Protein AF-A0A963SLY2-F1 (afdb_monomer)

Solvent-accessible surface area (backbone atoms only — not comparable to full-atom values): 7136 Å² total; per-residue (Å²): 114,73,73,57,56,54,51,50,52,51,53,50,54,52,51,52,55,63,68,66,54,83,76,85,78,85,80,75,61,77,76,78,77,55,81,66,94,80,70,52,67,43,82,44,82,48,83,49,76,48,78,57,56,90,78,68,29,46,91,64,56,70,64,40,46,53,50,46,48,55,53,29,45,75,72,72,52,70,73,63,89,89,68,72,74,84,50,57,27,31,37,70,41,78,38,37,30,66,43,58,57,86,69,55,93,90,61,89,74,72,73,86

Sequence (112 aa):
MARYYAFLAFAIVFLLAAIAMPVVAHAERVRDLGSFQSVRSNQLTGYGIVVGLDGSGDDNFAYLTQAMKGVSGRFGLQLPAGVNPALKNAAAVVVTADLPAFAKPGQQIDVT

Mean predicted aligned error: 15.95 Å

Nearest PDB structures (foldseek):
  7nvg-assembly1_r3  TM=7.364E-01  e=5.124E-06  Salmonella enterica subsp. enterica serovar Typhimurium
  7bgl-assembly1_a  TM=7.370E-01  e=7.571E-06  Salmonella enterica subsp. enterica serovar Typhimurium str. LT2
  7cbl-assembly1_a  TM=7.376E-01  e=2.010E-05  Salmonella enterica subsp. enterica serovar Typhimurium str. LT2
  7clr-assembly1_A  TM=6.922E-01  e=1.165E-04  Salmonella enterica subsp. enterica serovar Typhimurium

Structure (mmCIF, N/CA/C/O backbone):
data_AF-A0A963SLY2-F1
#
_entry.id   AF-A0A963SLY2-F1
#
loop_
_atom_site.group_PDB
_atom_site.id
_atom_site.type_symbol
_atom_site.label_atom_id
_atom_site.label_alt_id
_atom_site.label_comp_id
_atom_site.label_asym_id
_atom_site.label_entity_id
_atom_site.label_seq_id
_atom_site.pdbx_PDB_ins_code
_atom_site.Cartn_x
_atom_site.Cartn_y
_atom_site.Cartn_z
_atom_site.occupancy
_atom_site.B_iso_or_equiv
_atom_site.auth_seq_id
_atom_site.auth_comp_id
_atom_site.auth_asym_id
_atom_site.auth_atom_id
_atom_site.pdbx_PDB_model_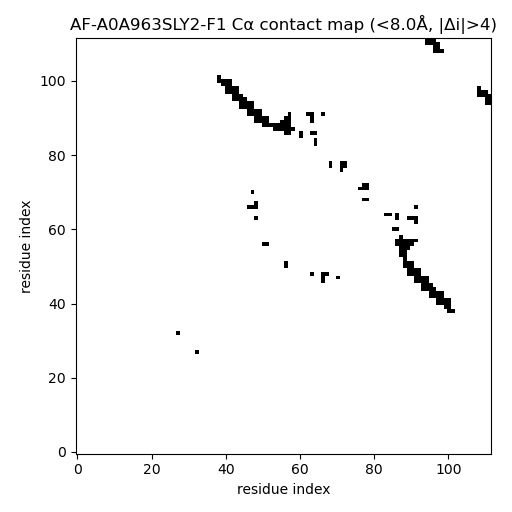num
ATOM 1 N N . MET A 1 1 ? 47.588 -5.866 -68.785 1.00 70.56 1 MET A N 1
ATOM 2 C CA . MET A 1 1 ? 46.373 -5.071 -68.485 1.00 70.56 1 MET A CA 1
ATOM 3 C C . MET A 1 1 ? 45.275 -5.904 -67.814 1.00 70.56 1 MET A C 1
ATOM 5 O O . MET A 1 1 ? 44.874 -5.534 -66.723 1.00 70.56 1 MET A O 1
ATOM 9 N N . ALA A 1 2 ? 44.860 -7.062 -68.348 1.00 76.00 2 ALA A N 1
ATOM 10 C CA . ALA A 1 2 ? 43.791 -7.898 -67.756 1.00 76.00 2 ALA A CA 1
ATOM 11 C C . ALA A 1 2 ? 43.983 -8.291 -66.268 1.00 76.00 2 ALA A C 1
ATOM 13 O O . ALA A 1 2 ? 43.035 -8.259 -65.490 1.00 76.00 2 ALA A O 1
ATOM 14 N N . ARG A 1 3 ? 45.221 -8.585 -65.838 1.00 82.06 3 ARG A N 1
ATOM 15 C CA . ARG A 1 3 ? 45.542 -8.938 -64.436 1.00 82.06 3 ARG A CA 1
ATOM 16 C C . ARG A 1 3 ? 45.306 -7.794 -63.434 1.00 82.06 3 ARG A C 1
ATOM 18 O O . ARG A 1 3 ? 45.029 -8.064 -62.274 1.00 82.06 3 ARG A O 1
ATOM 25 N N . TYR A 1 4 ? 45.397 -6.539 -63.879 1.00 86.88 4 TYR A N 1
ATOM 26 C CA . TYR A 1 4 ? 45.184 -5.358 -63.034 1.00 86.88 4 TYR A CA 1
ATOM 27 C C . TYR A 1 4 ? 43.690 -5.105 -62.779 1.00 86.88 4 TYR A C 1
ATOM 29 O O . TYR A 1 4 ? 43.293 -4.863 -61.644 1.00 86.88 4 TYR A O 1
ATOM 37 N N . TYR A 1 5 ? 42.846 -5.266 -63.806 1.00 89.44 5 TYR A N 1
ATOM 38 C CA . TYR A 1 5 ? 41.388 -5.159 -63.663 1.00 89.44 5 TYR A CA 1
ATOM 39 C C . TYR A 1 5 ? 40.801 -6.261 -62.776 1.00 89.44 5 TYR A C 1
ATOM 41 O O . TYR A 1 5 ? 39.917 -5.985 -61.972 1.00 89.44 5 TYR A O 1
ATOM 49 N N . ALA A 1 6 ? 41.326 -7.488 -62.867 1.00 88.25 6 ALA A N 1
ATOM 50 C CA . ALA A 1 6 ? 40.921 -8.584 -61.987 1.00 88.25 6 ALA A CA 1
ATOM 51 C C . ALA A 1 6 ? 41.250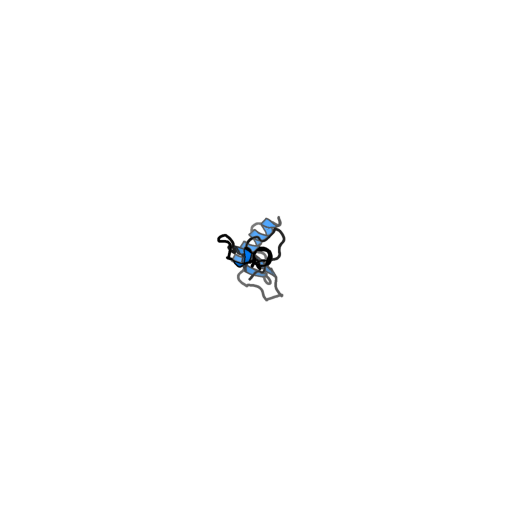 -8.295 -60.510 1.00 88.25 6 ALA A C 1
ATOM 53 O O . ALA A 1 6 ? 40.434 -8.560 -59.631 1.00 88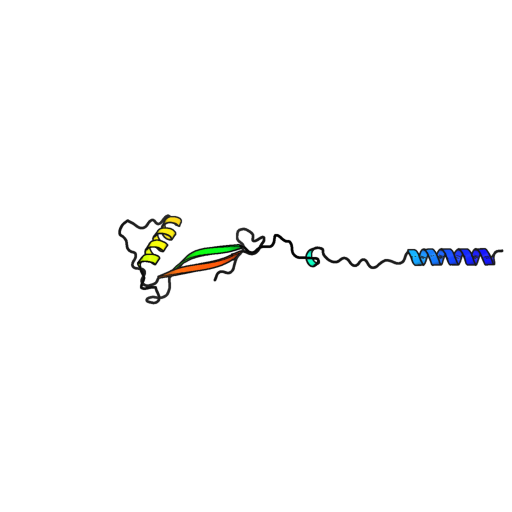.25 6 ALA A O 1
ATOM 54 N N . PHE A 1 7 ? 42.416 -7.699 -60.241 1.00 91.81 7 PHE A N 1
ATOM 55 C CA . PHE A 1 7 ? 42.810 -7.294 -58.891 1.00 91.81 7 PHE A CA 1
ATOM 56 C C . PHE A 1 7 ? 41.926 -6.162 -58.344 1.00 91.81 7 PHE A C 1
ATOM 58 O O . PHE A 1 7 ? 41.464 -6.237 -57.208 1.00 91.81 7 PHE A O 1
ATOM 65 N N . LEU A 1 8 ? 41.627 -5.150 -59.165 1.00 93.44 8 LEU A N 1
ATOM 66 C CA . LEU A 1 8 ? 40.709 -4.063 -58.806 1.00 93.44 8 LEU A CA 1
ATOM 67 C C . LEU A 1 8 ? 39.291 -4.567 -58.520 1.00 93.44 8 LEU A C 1
ATOM 69 O O . LEU A 1 8 ? 38.693 -4.173 -57.523 1.00 93.44 8 LEU A O 1
ATOM 73 N N . ALA A 1 9 ? 38.764 -5.463 -59.357 1.00 93.25 9 ALA A N 1
ATOM 74 C CA . ALA A 1 9 ? 37.446 -6.054 -59.147 1.00 93.25 9 ALA A CA 1
ATOM 75 C C . ALA A 1 9 ? 37.388 -6.837 -57.827 1.00 93.25 9 ALA A C 1
ATOM 77 O O . ALA A 1 9 ? 36.440 -6.685 -57.062 1.00 93.25 9 ALA A O 1
ATOM 78 N N . PHE A 1 10 ? 38.432 -7.611 -57.519 1.00 94.19 10 PHE A N 1
ATOM 79 C CA . PHE A 1 10 ? 38.524 -8.345 -56.259 1.00 94.19 10 PHE A CA 1
ATOM 80 C C . PHE A 1 10 ? 38.591 -7.408 -55.044 1.00 94.19 10 PHE A C 1
ATOM 82 O O . PHE A 1 10 ? 37.889 -7.628 -54.060 1.00 94.19 10 PHE A O 1
ATOM 89 N N . ALA A 1 11 ? 39.371 -6.326 -55.129 1.00 94.44 11 ALA A N 1
ATOM 90 C CA . ALA A 1 11 ? 39.457 -5.321 -54.071 1.00 94.44 11 ALA A CA 1
ATOM 91 C C . ALA A 1 11 ? 38.112 -4.616 -53.822 1.00 94.44 11 ALA A C 1
ATOM 93 O O . ALA A 1 11 ? 37.735 -4.393 -52.673 1.00 94.44 11 ALA A O 1
ATOM 94 N N . ILE A 1 12 ? 37.360 -4.312 -54.884 1.00 95.69 12 ILE A N 1
ATOM 95 C CA . ILE A 1 12 ? 36.030 -3.696 -54.782 1.00 95.69 12 ILE A CA 1
ATOM 96 C C . ILE A 1 12 ? 35.030 -4.662 -54.139 1.00 95.69 12 ILE A C 1
ATOM 98 O O . ILE A 1 12 ? 34.297 -4.267 -53.237 1.00 95.69 12 ILE A O 1
ATOM 102 N N . VAL A 1 13 ? 35.018 -5.931 -54.556 1.00 95.56 13 VAL A N 1
ATOM 103 C CA . VAL A 1 13 ? 34.142 -6.956 -53.963 1.00 95.56 13 VAL A CA 1
ATOM 104 C C . VAL A 1 13 ? 34.461 -7.155 -52.482 1.00 95.56 13 VAL A C 1
ATOM 106 O O . VAL A 1 13 ? 33.548 -7.231 -51.663 1.00 95.56 13 VAL A O 1
ATOM 109 N N . PHE A 1 14 ? 35.744 -7.177 -52.122 1.00 95.00 14 PHE A N 1
ATOM 110 C CA . PHE A 1 14 ? 36.172 -7.286 -50.731 1.00 95.00 14 PHE A CA 1
ATOM 111 C C . PHE A 1 14 ? 35.735 -6.076 -49.891 1.00 95.00 14 PHE A C 1
ATOM 113 O O . PHE A 1 14 ? 35.212 -6.245 -48.791 1.00 95.00 14 PHE A O 1
ATOM 120 N N . LEU A 1 15 ? 35.879 -4.859 -50.424 1.00 95.44 15 LEU A N 1
ATOM 121 C CA . LEU A 1 15 ? 35.437 -3.636 -49.752 1.00 95.44 15 LEU A CA 1
ATOM 122 C C . LEU A 1 15 ? 33.915 -3.620 -49.544 1.00 95.44 15 LEU A C 1
ATOM 124 O O . LEU A 1 15 ? 33.442 -3.282 -48.462 1.00 95.44 15 LEU A O 1
ATOM 128 N N . LEU A 1 16 ? 33.145 -4.027 -50.556 1.00 94.94 16 LEU A N 1
ATOM 129 C CA . LEU A 1 16 ? 31.687 -4.122 -50.458 1.00 94.94 16 LEU A CA 1
ATOM 130 C C . LEU A 1 16 ? 31.253 -5.167 -49.422 1.00 94.94 16 LEU A C 1
ATOM 132 O O . LEU A 1 16 ? 30.328 -4.914 -48.655 1.00 94.94 16 LEU A O 1
ATOM 136 N N . ALA A 1 17 ? 31.946 -6.306 -49.351 1.00 93.19 17 ALA A N 1
ATOM 137 C CA . ALA A 1 17 ? 31.681 -7.335 -48.349 1.00 93.19 17 ALA A CA 1
ATOM 138 C C . ALA A 1 17 ? 31.984 -6.855 -46.919 1.00 93.19 17 ALA A C 1
ATOM 140 O O . ALA A 1 17 ? 31.237 -7.176 -45.997 1.00 93.19 17 ALA A O 1
ATOM 141 N N . ALA A 1 18 ? 33.037 -6.053 -46.734 1.00 90.75 18 ALA A N 1
ATOM 142 C CA . ALA A 1 18 ? 33.375 -5.471 -45.436 1.00 90.75 18 ALA A CA 1
ATOM 143 C C . ALA A 1 18 ? 32.320 -4.457 -44.957 1.00 90.75 18 ALA A C 1
ATOM 145 O O . ALA A 1 18 ? 31.977 -4.438 -43.779 1.00 90.75 18 ALA A O 1
ATOM 146 N N . ILE A 1 19 ? 31.765 -3.648 -45.867 1.00 91.12 19 ILE A N 1
ATOM 147 C CA . ILE A 1 19 ? 30.714 -2.665 -45.545 1.00 91.12 19 ILE A CA 1
ATOM 148 C C . ILE A 1 19 ? 29.368 -3.351 -45.266 1.00 91.12 19 ILE A C 1
ATOM 150 O O . ILE A 1 19 ? 28.575 -2.857 -44.469 1.00 91.12 19 ILE A O 1
ATOM 154 N N . ALA A 1 20 ? 29.107 -4.497 -45.895 1.00 91.00 20 ALA A N 1
ATOM 155 C CA . ALA A 1 20 ? 27.866 -5.249 -45.723 1.00 91.00 20 ALA A CA 1
ATOM 156 C C . ALA A 1 20 ? 27.798 -6.067 -44.417 1.00 91.00 20 ALA A C 1
ATOM 158 O O . ALA A 1 20 ? 26.797 -6.747 -44.182 1.00 91.00 20 ALA A O 1
ATOM 159 N N . MET A 1 21 ? 28.834 -6.037 -43.569 1.00 89.38 21 MET A N 1
ATOM 160 C CA . MET A 1 21 ? 28.799 -6.751 -42.293 1.00 89.38 21 MET A CA 1
ATOM 161 C C . MET A 1 21 ? 27.744 -6.139 -41.354 1.00 89.38 21 MET A C 1
ATOM 163 O O . MET A 1 21 ? 27.766 -4.931 -41.109 1.00 89.38 21 MET A O 1
ATOM 167 N N . PRO A 1 22 ? 26.820 -6.947 -40.798 1.00 85.12 22 PRO A N 1
ATOM 168 C CA . PRO A 1 22 ? 25.812 -6.444 -39.879 1.00 85.12 22 PRO A CA 1
ATOM 169 C C . PRO A 1 22 ? 26.476 -5.975 -38.582 1.00 85.12 22 PRO A C 1
ATOM 171 O O . PRO A 1 22 ? 27.150 -6.742 -37.895 1.00 85.12 22 PRO A O 1
ATOM 174 N N . VAL A 1 23 ? 26.258 -4.710 -38.228 1.00 83.88 23 VAL A N 1
ATOM 175 C CA . VAL A 1 23 ? 26.603 -4.194 -36.901 1.00 83.88 23 VAL A CA 1
ATOM 176 C C . VAL A 1 23 ? 25.622 -4.764 -35.881 1.00 83.88 23 VAL A C 1
ATOM 178 O O . VAL A 1 23 ? 24.405 -4.694 -36.058 1.00 83.88 23 VAL A O 1
ATOM 181 N N . VAL A 1 24 ? 26.157 -5.311 -34.790 1.00 81.62 24 VAL A N 1
ATOM 182 C CA . VAL A 1 24 ? 25.357 -5.738 -33.640 1.00 81.62 24 VAL A CA 1
ATOM 183 C C . VAL A 1 24 ? 24.829 -4.488 -32.937 1.00 81.62 24 VAL A C 1
ATOM 185 O O . VAL A 1 24 ? 25.580 -3.747 -32.304 1.00 81.62 24 VAL A O 1
ATOM 188 N N . ALA A 1 25 ? 23.529 -4.233 -33.068 1.00 77.19 25 ALA A N 1
ATOM 189 C CA . ALA A 1 25 ? 22.863 -3.159 -32.347 1.00 77.19 25 ALA A CA 1
ATOM 190 C C . ALA A 1 25 ? 22.600 -3.599 -30.899 1.00 77.19 25 ALA A C 1
ATOM 192 O O . ALA A 1 25 ? 21.738 -4.439 -30.636 1.00 77.19 25 ALA A O 1
ATOM 193 N N . HIS A 1 26 ? 23.337 -3.022 -29.952 1.00 76.69 26 HIS A N 1
ATOM 194 C CA . HIS A 1 26 ? 23.058 -3.173 -28.527 1.00 76.69 26 HIS A CA 1
ATOM 195 C C . HIS A 1 26 ? 21.902 -2.243 -28.143 1.00 76.69 26 HIS A C 1
ATOM 197 O O . HIS A 1 26 ? 22.099 -1.063 -27.866 1.00 76.69 26 HIS A O 1
ATOM 203 N N . ALA A 1 27 ? 20.677 -2.767 -28.182 1.00 72.62 27 ALA A N 1
ATOM 204 C CA . ALA A 1 27 ? 19.495 -2.052 -27.719 1.00 72.62 27 ALA A CA 1
ATOM 205 C C . ALA A 1 27 ? 19.266 -2.345 -26.230 1.00 72.62 27 ALA A C 1
ATOM 207 O O . ALA A 1 27 ? 18.757 -3.405 -25.867 1.00 72.62 27 ALA A O 1
ATOM 208 N N . GLU A 1 28 ? 19.635 -1.402 -25.368 1.00 76.19 28 GLU A N 1
ATOM 209 C CA . GLU A 1 28 ? 19.265 -1.428 -23.952 1.00 76.19 28 GLU A CA 1
ATOM 210 C C . GLU A 1 28 ? 17.865 -0.829 -23.780 1.00 76.19 28 GLU A C 1
ATOM 212 O O . GLU A 1 28 ? 17.491 0.128 -24.470 1.00 76.19 28 GLU A O 1
ATOM 217 N N . ARG A 1 29 ? 17.029 -1.410 -22.911 1.00 72.81 29 ARG A N 1
ATOM 218 C CA . ARG A 1 29 ? 15.675 -0.876 -22.737 1.00 72.81 29 ARG A CA 1
ATOM 219 C C . ARG A 1 29 ? 15.779 0.450 -21.999 1.00 72.81 29 ARG A C 1
ATOM 221 O O . ARG A 1 29 ? 16.394 0.531 -20.948 1.00 72.81 29 ARG A O 1
ATOM 228 N N . VAL A 1 30 ? 15.064 1.466 -22.480 1.00 71.00 30 VAL A N 1
ATOM 229 C CA . VAL A 1 30 ? 15.044 2.804 -21.855 1.00 71.00 30 VAL A CA 1
ATOM 230 C C . VAL A 1 30 ? 14.645 2.761 -20.370 1.00 71.00 30 VAL A C 1
ATOM 232 O O . VAL A 1 30 ? 15.087 3.595 -19.591 1.00 71.00 30 VAL A O 1
ATOM 235 N N . ARG A 1 31 ? 13.859 1.757 -19.954 1.00 70.06 31 ARG A N 1
ATOM 236 C CA . ARG A 1 31 ? 13.488 1.536 -18.544 1.00 70.06 31 ARG A CA 1
ATOM 237 C C . ARG A 1 31 ? 14.645 1.094 -17.638 1.00 70.06 31 ARG A C 1
ATOM 239 O O . ARG A 1 31 ? 14.511 1.217 -16.429 1.00 70.06 31 ARG A O 1
ATOM 246 N N . ASP A 1 32 ? 15.725 0.577 -18.215 1.00 68.81 32 ASP A N 1
ATOM 247 C CA . ASP A 1 32 ? 16.893 0.077 -17.484 1.00 68.81 32 ASP A CA 1
ATOM 248 C C . ASP A 1 32 ? 17.960 1.185 -17.322 1.00 68.81 32 ASP A C 1
ATOM 250 O O . ASP A 1 32 ? 18.863 1.062 -16.502 1.00 68.81 32 ASP A O 1
ATOM 254 N N . LEU A 1 33 ? 17.818 2.309 -18.044 1.00 71.12 33 LEU A N 1
ATOM 255 C CA . LEU A 1 33 ? 18.761 3.438 -18.049 1.00 71.12 33 LEU A CA 1
ATOM 256 C C . LEU A 1 33 ? 18.579 4.416 -16.873 1.00 71.12 33 LEU A C 1
ATOM 258 O O . LEU A 1 33 ? 19.402 5.312 -16.687 1.00 71.12 33 LEU A O 1
ATOM 262 N N . GLY A 1 34 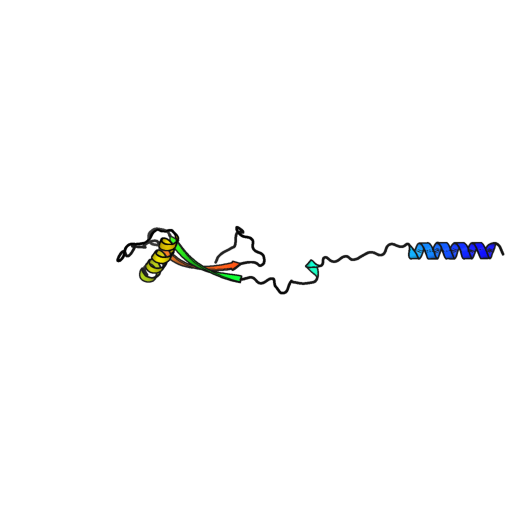? 17.510 4.285 -16.081 1.00 67.56 34 GLY A N 1
ATOM 263 C CA . GLY A 1 34 ? 17.302 5.139 -14.912 1.00 67.56 34 GLY A CA 1
ATOM 264 C C . GLY A 1 34 ? 15.905 5.055 -14.303 1.00 67.56 34 GLY A C 1
ATOM 265 O O . GLY A 1 34 ? 14.955 4.566 -14.911 1.00 67.56 34 GLY A O 1
ATOM 266 N N . SER A 1 35 ? 15.772 5.561 -13.078 1.00 67.31 35 SER A N 1
ATOM 267 C CA . SER A 1 35 ? 14.482 5.717 -12.408 1.00 67.31 35 SER A CA 1
ATOM 268 C C . SER A 1 35 ? 13.807 7.028 -12.825 1.00 67.31 35 SER A C 1
ATOM 270 O O . SER A 1 35 ? 14.458 8.056 -13.023 1.00 67.31 35 SER A O 1
ATOM 272 N N . PHE A 1 36 ? 12.477 7.026 -12.957 1.00 68.06 36 PHE A N 1
ATOM 273 C CA . PHE A 1 36 ? 11.750 8.269 -13.220 1.00 68.06 36 PHE A CA 1
ATOM 274 C C . PHE A 1 36 ? 11.718 9.124 -11.943 1.00 68.06 36 PHE A C 1
ATOM 276 O O . PHE A 1 36 ? 11.302 8.648 -10.888 1.00 68.06 36 PHE A O 1
ATOM 283 N N . GLN A 1 37 ? 12.087 10.409 -12.037 1.00 60.19 37 GLN A N 1
ATOM 284 C CA . GLN A 1 37 ? 12.120 11.340 -10.889 1.00 60.19 37 GLN A CA 1
ATOM 285 C C . GLN A 1 37 ? 10.786 11.468 -10.127 1.00 60.19 37 GLN A C 1
ATOM 287 O O . GLN A 1 37 ? 10.769 11.933 -8.988 1.00 60.19 37 GLN A O 1
ATOM 292 N N . SER A 1 38 ? 9.671 11.056 -10.736 1.00 59.53 38 SER A N 1
ATOM 293 C CA . SER A 1 38 ? 8.326 11.182 -10.169 1.00 59.53 38 SER A CA 1
ATOM 294 C C . SER A 1 38 ? 7.759 9.882 -9.583 1.00 59.53 38 SER A C 1
ATOM 296 O O . SER A 1 38 ? 6.596 9.866 -9.182 1.00 59.53 38 SER A O 1
ATOM 298 N N . VAL A 1 39 ? 8.544 8.796 -9.511 1.00 66.25 39 VAL A N 1
ATOM 299 C CA . VAL A 1 39 ? 8.142 7.563 -8.808 1.00 66.25 39 VAL A CA 1
ATOM 300 C C . VAL A 1 39 ? 8.330 7.777 -7.308 1.00 66.25 39 VAL A C 1
ATOM 302 O O . VAL A 1 39 ? 9.365 7.438 -6.743 1.00 66.25 39 VAL A O 1
ATOM 305 N N . ARG A 1 40 ? 7.342 8.392 -6.658 1.00 70.06 40 ARG A N 1
ATOM 306 C CA . ARG A 1 40 ? 7.309 8.533 -5.199 1.00 70.06 40 ARG A CA 1
ATOM 307 C C . ARG A 1 40 ? 6.190 7.676 -4.630 1.00 70.06 40 ARG A C 1
ATOM 309 O O . ARG A 1 40 ? 5.066 7.728 -5.132 1.00 70.06 40 ARG A O 1
ATOM 316 N N . SER A 1 41 ? 6.506 6.891 -3.604 1.00 67.31 41 SER A N 1
ATOM 317 C CA . SER A 1 41 ? 5.478 6.335 -2.732 1.00 67.31 41 SER A CA 1
ATOM 318 C C . SER A 1 41 ? 4.854 7.464 -1.913 1.00 67.31 41 SER A C 1
ATOM 320 O O . SER A 1 41 ? 5.511 8.462 -1.606 1.00 67.31 41 SER A O 1
ATOM 322 N N . ASN A 1 42 ? 3.570 7.333 -1.597 1.00 75.25 42 ASN A N 1
ATOM 323 C CA . ASN A 1 42 ? 2.861 8.279 -0.742 1.00 75.25 42 ASN A CA 1
ATOM 324 C C . ASN A 1 42 ? 2.423 7.552 0.523 1.00 75.25 42 ASN A C 1
ATOM 326 O O . ASN A 1 42 ? 1.774 6.514 0.423 1.00 75.25 42 ASN A O 1
ATOM 330 N N . GLN A 1 43 ? 2.737 8.103 1.693 1.00 71.62 43 GLN A N 1
ATOM 331 C CA . GLN A 1 43 ? 2.207 7.563 2.940 1.00 71.62 43 GLN A CA 1
ATOM 332 C C . GLN A 1 43 ? 0.714 7.853 3.050 1.00 71.62 43 GLN A C 1
ATOM 334 O O . GLN A 1 43 ? 0.254 8.977 2.838 1.00 71.62 43 GLN A O 1
ATOM 339 N N . LEU A 1 44 ? -0.031 6.821 3.412 1.00 77.38 44 LEU A N 1
ATOM 340 C CA . LEU A 1 44 ? -1.431 6.877 3.775 1.00 77.38 44 LEU A CA 1
ATOM 341 C C . LEU A 1 44 ? -1.539 6.614 5.273 1.00 77.38 44 LEU A C 1
ATOM 343 O O . LEU A 1 44 ? -1.041 5.606 5.767 1.00 77.38 44 LEU A O 1
ATOM 347 N N . THR A 1 45 ? -2.236 7.497 5.982 1.00 71.88 45 THR A N 1
ATOM 348 C CA . THR A 1 45 ? -2.576 7.305 7.394 1.00 71.88 45 THR A CA 1
ATOM 349 C C . THR A 1 45 ? -4.085 7.165 7.514 1.00 71.88 45 THR A C 1
ATOM 351 O O . THR A 1 45 ? -4.839 8.039 7.081 1.00 71.88 45 THR A O 1
ATOM 354 N N . GLY A 1 46 ? -4.530 6.057 8.098 1.00 70.12 46 GLY A N 1
ATOM 355 C CA . GLY A 1 46 ? -5.928 5.748 8.356 1.00 70.12 46 GLY A CA 1
ATOM 356 C C . GLY A 1 46 ? -6.201 5.566 9.847 1.00 70.12 46 GLY A C 1
ATOM 357 O O . GLY A 1 46 ? -5.338 5.149 10.616 1.00 70.12 46 GLY A O 1
ATOM 358 N N . TYR A 1 47 ? -7.436 5.856 10.248 1.00 66.94 47 TYR A N 1
ATOM 359 C CA . TYR A 1 47 ? -7.949 5.530 11.578 1.00 66.94 47 TYR A CA 1
ATOM 360 C C . TYR A 1 47 ? -8.988 4.424 11.436 1.00 66.94 47 TYR A C 1
ATOM 362 O O . TYR A 1 47 ? -9.929 4.561 10.649 1.00 66.94 47 TYR A O 1
ATOM 370 N N . GLY A 1 48 ? -8.808 3.339 12.184 1.00 66.38 48 GLY A N 1
ATOM 371 C CA . GLY A 1 48 ? -9.670 2.165 12.152 1.00 66.38 48 GLY A CA 1
ATOM 372 C C . GLY A 1 48 ? -10.032 1.683 13.551 1.00 66.38 48 GLY A C 1
ATOM 373 O O . GLY A 1 48 ? -9.451 2.099 14.553 1.00 66.38 48 GLY A O 1
ATOM 374 N N . ILE A 1 49 ? -11.026 0.804 13.616 1.00 68.31 49 ILE A N 1
ATOM 375 C CA . ILE A 1 49 ? -11.449 0.145 14.851 1.00 68.31 49 ILE A CA 1
ATOM 376 C C . ILE A 1 49 ? -11.453 -1.341 14.562 1.00 68.31 49 ILE A C 1
ATOM 378 O O . ILE A 1 49 ? -12.101 -1.782 13.613 1.00 68.31 49 ILE A O 1
ATOM 382 N N . VAL A 1 50 ? -10.707 -2.093 15.360 1.00 70.12 50 VAL A N 1
ATOM 383 C CA . VAL A 1 50 ? -10.627 -3.546 15.249 1.00 70.12 50 VAL A CA 1
ATOM 384 C C . VAL A 1 50 ? -11.397 -4.142 16.415 1.00 70.12 50 VAL A C 1
ATOM 386 O O . VAL A 1 50 ? -11.230 -3.726 17.559 1.00 70.12 50 VAL A O 1
ATOM 389 N N . VAL A 1 51 ? -12.266 -5.102 16.115 1.00 66.06 51 VAL A N 1
ATOM 390 C CA . VAL A 1 51 ? -12.989 -5.904 17.108 1.00 66.06 51 VAL A CA 1
ATOM 391 C C . VAL A 1 51 ? -12.264 -7.235 17.291 1.00 66.06 51 VAL A C 1
ATOM 393 O O . VAL A 1 51 ? -11.980 -7.922 16.311 1.00 66.06 51 VAL A O 1
ATOM 396 N N . GLY A 1 52 ? -11.925 -7.556 18.539 1.00 63.41 52 GLY A N 1
ATOM 397 C CA . GLY A 1 52 ? -11.162 -8.737 18.946 1.00 63.41 52 GLY A CA 1
ATOM 398 C C . GLY A 1 52 ? -11.977 -9.714 19.798 1.00 63.41 52 GLY A C 1
ATOM 399 O O . GLY A 1 52 ? -13.200 -9.607 19.895 1.00 63.41 52 GLY A O 1
ATOM 400 N N . LEU A 1 53 ? -11.289 -10.689 20.401 1.00 58.78 53 LEU A N 1
ATOM 401 C CA . LEU A 1 53 ? -11.906 -11.680 21.284 1.00 58.78 53 LEU A CA 1
ATOM 402 C C . LEU A 1 53 ? -12.480 -11.030 22.551 1.00 58.78 53 LEU A C 1
ATOM 404 O O . LEU A 1 53 ? -12.087 -9.934 22.954 1.00 58.78 53 LEU A O 1
ATOM 408 N N . ASP A 1 54 ? -13.414 -11.740 23.187 1.00 59.81 54 ASP A N 1
ATOM 409 C CA . ASP A 1 54 ? -14.032 -11.288 24.431 1.00 59.81 54 ASP A CA 1
ATOM 410 C C . ASP A 1 54 ? -12.970 -11.097 25.526 1.00 59.81 54 ASP A C 1
ATOM 412 O O . ASP A 1 54 ? -12.260 -12.036 25.886 1.00 59.81 54 ASP A O 1
ATOM 416 N N . GLY A 1 55 ? -12.830 -9.865 26.016 1.00 60.16 55 GLY A N 1
ATOM 417 C CA . GLY A 1 55 ? -11.854 -9.477 27.034 1.00 60.16 55 GLY A CA 1
ATOM 418 C C . GLY A 1 55 ? -10.461 -9.083 26.529 1.00 60.16 55 GLY A C 1
ATOM 419 O O . GLY A 1 55 ? -9.586 -8.878 27.365 1.00 60.16 55 GLY A O 1
ATOM 420 N N . SER A 1 56 ? -10.228 -8.958 25.213 1.00 65.81 56 SER A N 1
ATOM 421 C CA . SER A 1 56 ? -8.937 -8.508 24.650 1.00 65.81 56 SER A CA 1
ATOM 422 C C . SER A 1 56 ? -8.946 -7.070 24.102 1.00 65.81 56 SER A C 1
ATOM 424 O O . SER A 1 56 ? -8.066 -6.718 23.316 1.00 65.81 56 SER A O 1
ATOM 426 N N . GLY A 1 57 ? -9.974 -6.274 24.416 1.00 63.97 57 GLY A N 1
ATOM 427 C CA . GLY A 1 57 ? -10.101 -4.876 23.985 1.00 63.97 57 GLY A CA 1
ATOM 428 C C . GLY A 1 57 ? -9.382 -3.881 24.901 1.00 63.97 57 GLY A C 1
ATOM 429 O O . GLY A 1 57 ? -8.861 -4.250 25.951 1.00 63.97 57 GLY A O 1
ATOM 430 N N . ASP A 1 58 ? -9.380 -2.606 24.505 1.00 63.38 58 ASP A N 1
ATOM 431 C CA . ASP A 1 58 ? -8.841 -1.519 25.329 1.00 63.38 58 ASP A CA 1
ATOM 432 C C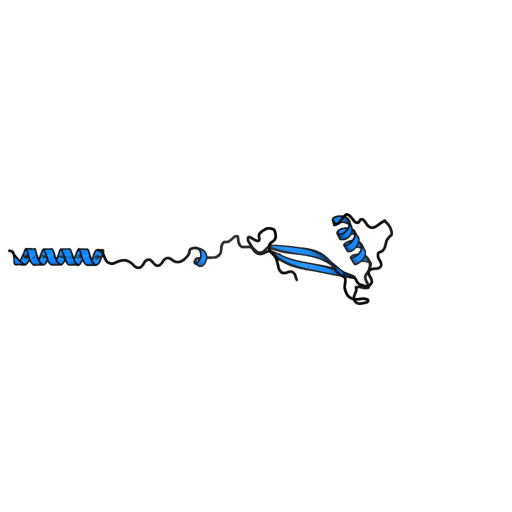 . ASP A 1 58 ? -9.851 -1.084 26.403 1.00 63.38 58 ASP A C 1
ATOM 434 O O . ASP A 1 58 ? -10.994 -0.734 26.104 1.00 63.38 58 ASP A O 1
ATOM 438 N N . ASP A 1 59 ? -9.396 -0.968 27.653 1.00 59.78 59 ASP A N 1
ATOM 439 C CA . ASP A 1 59 ? -10.187 -0.390 28.753 1.00 59.78 59 ASP A CA 1
ATOM 440 C C . ASP A 1 59 ? -10.370 1.141 28.621 1.00 59.78 59 ASP A C 1
ATOM 442 O O . ASP A 1 59 ? -11.130 1.764 29.371 1.00 59.78 59 ASP A O 1
ATOM 446 N N . ASN A 1 60 ? -9.700 1.787 27.656 1.00 59.69 60 ASN A N 1
ATOM 447 C CA .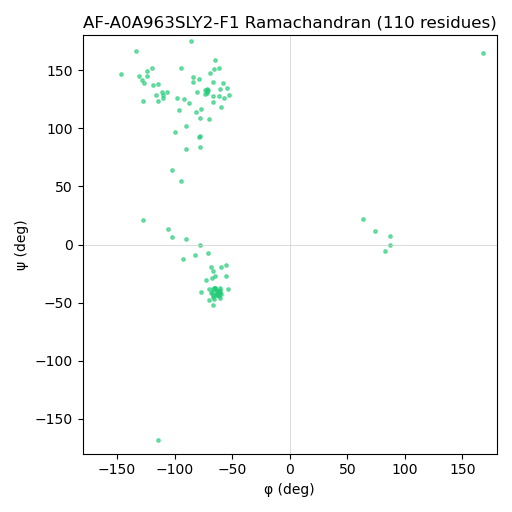 ASN A 1 60 ? -9.761 3.234 27.450 1.00 59.69 60 ASN A CA 1
ATOM 448 C C . ASN A 1 60 ? -10.887 3.652 26.483 1.00 59.69 60 ASN A C 1
ATOM 450 O O . ASN A 1 60 ? -10.682 3.932 25.300 1.00 59.69 60 ASN A O 1
ATOM 454 N N . PHE A 1 61 ? -12.100 3.748 27.026 1.00 63.97 61 PHE A N 1
ATOM 455 C CA . PHE A 1 61 ? -13.343 3.954 26.271 1.00 63.97 61 PHE A CA 1
ATOM 456 C C . PHE A 1 61 ? -13.466 5.322 25.571 1.00 63.97 61 PHE A C 1
ATOM 458 O O . PHE A 1 61 ? -14.234 5.450 24.620 1.00 63.97 61 PHE A O 1
ATOM 465 N N . ALA A 1 62 ? -12.753 6.368 26.007 1.00 67.75 62 ALA A N 1
ATOM 466 C CA . ALA A 1 62 ? -13.007 7.732 25.523 1.00 67.75 62 ALA A CA 1
ATOM 467 C C . ALA A 1 62 ? -12.580 7.949 24.057 1.00 67.75 62 ALA A C 1
ATOM 469 O O . ALA A 1 62 ? -13.356 8.469 23.249 1.00 67.75 62 ALA A O 1
ATOM 470 N N . TYR A 1 63 ? -11.367 7.519 23.697 1.00 66.94 63 TYR A N 1
ATOM 471 C CA . TYR A 1 63 ? -10.850 7.635 22.327 1.00 66.94 63 TYR A CA 1
ATOM 472 C C . TYR A 1 63 ? -11.580 6.699 21.365 1.00 66.94 63 TYR A C 1
ATOM 474 O O . TYR A 1 63 ? -11.909 7.082 20.242 1.00 66.94 63 TYR A O 1
ATOM 482 N N . LEU A 1 64 ? -11.905 5.499 21.840 1.00 68.31 64 LEU A N 1
ATOM 483 C CA . LEU A 1 64 ? -12.609 4.483 21.076 1.00 68.31 64 LEU A CA 1
ATOM 484 C C . LEU A 1 64 ? -14.054 4.898 20.763 1.00 68.31 64 LEU A C 1
ATOM 486 O O . LEU A 1 64 ? -14.507 4.756 19.630 1.00 68.31 64 LEU A O 1
ATOM 490 N N . THR A 1 65 ? -14.755 5.514 21.719 1.00 72.69 65 THR A N 1
ATOM 491 C CA . THR A 1 65 ? -16.098 6.070 21.498 1.00 72.69 65 THR A CA 1
ATOM 492 C C . THR A 1 65 ? -16.084 7.227 20.501 1.00 72.69 65 THR A C 1
ATOM 494 O O . THR A 1 65 ? -16.986 7.328 19.666 1.00 72.69 65 THR A O 1
ATOM 497 N N . GLN A 1 66 ? -15.059 8.084 20.526 1.00 75.69 66 GLN A N 1
ATOM 498 C CA . GLN A 1 66 ? -14.925 9.156 19.539 1.00 75.69 66 GLN A CA 1
ATOM 499 C C . GLN A 1 66 ? -14.613 8.610 18.138 1.00 75.69 66 GLN A C 1
ATOM 501 O O . GLN A 1 66 ? -15.222 9.047 17.158 1.00 75.69 66 GLN A O 1
ATOM 506 N N . ALA A 1 67 ? -13.729 7.614 18.040 1.00 72.56 67 ALA A N 1
ATOM 507 C CA . ALA A 1 67 ? -13.457 6.914 16.790 1.00 72.56 67 ALA A CA 1
ATOM 508 C C . ALA A 1 67 ? -14.730 6.235 16.248 1.00 72.56 67 ALA A C 1
ATOM 510 O O . ALA A 1 67 ? -15.066 6.414 15.077 1.00 72.56 67 ALA A O 1
ATOM 511 N N . MET A 1 68 ? -15.493 5.532 17.099 1.00 72.75 68 MET A N 1
ATOM 512 C CA . MET A 1 68 ? -16.748 4.871 16.717 1.00 72.75 68 MET A CA 1
ATOM 513 C C . MET A 1 68 ? -17.781 5.866 16.205 1.00 72.75 68 MET A C 1
ATOM 515 O O . MET A 1 68 ? -18.446 5.584 15.212 1.00 72.75 68 MET A O 1
ATOM 519 N N . LYS A 1 69 ? -17.912 7.047 16.821 1.00 76.56 69 LYS A N 1
ATOM 520 C CA . LYS A 1 69 ? -18.793 8.116 16.316 1.00 76.56 69 LYS A CA 1
ATOM 521 C C . LYS A 1 69 ? -18.399 8.560 14.906 1.00 76.56 69 LYS A C 1
ATOM 523 O O . LYS A 1 69 ? -19.270 8.713 14.054 1.00 76.56 69 LYS A O 1
ATOM 528 N N . GLY A 1 70 ? -17.102 8.711 14.639 1.00 78.44 70 GLY A N 1
ATOM 529 C CA . GLY A 1 70 ? -16.598 9.059 13.309 1.00 78.44 70 GLY A CA 1
ATOM 530 C C . GLY A 1 70 ? -16.851 7.970 12.261 1.00 78.44 70 GLY A C 1
ATOM 531 O O . GLY A 1 70 ? -17.337 8.265 11.170 1.00 78.44 70 GLY A O 1
ATOM 532 N N . VAL A 1 71 ? -16.559 6.709 12.593 1.00 72.69 71 VAL A N 1
ATOM 533 C CA . VAL A 1 71 ? -16.738 5.558 11.690 1.00 72.69 71 VAL A CA 1
ATOM 534 C C . VAL A 1 71 ? -18.218 5.309 11.412 1.00 72.69 71 VAL A C 1
ATOM 536 O O . VAL A 1 71 ? -18.636 5.275 10.258 1.00 72.69 71 VAL A O 1
ATOM 539 N N . SER A 1 72 ? -19.030 5.206 12.461 1.00 70.69 72 SER A N 1
ATOM 540 C CA . SER A 1 72 ? -20.470 4.973 12.352 1.00 70.69 72 SER A CA 1
ATOM 541 C C . SER A 1 72 ? -21.174 6.094 11.574 1.00 70.69 72 SER A C 1
ATOM 543 O O . SER A 1 72 ? -21.988 5.808 10.701 1.00 70.69 72 SER A O 1
ATOM 545 N N . GLY A 1 73 ? -20.759 7.356 11.747 1.00 73.44 73 GLY A N 1
ATOM 546 C CA . GLY A 1 73 ? -21.227 8.479 10.932 1.00 73.44 73 GLY A CA 1
ATOM 547 C C . GLY A 1 73 ? -20.918 8.343 9.434 1.00 73.44 73 GLY A C 1
ATOM 548 O O . GLY A 1 73 ? -21.779 8.659 8.616 1.00 73.44 73 GLY A O 1
ATOM 549 N N . ARG A 1 74 ? -19.739 7.824 9.055 1.00 74.94 74 ARG A N 1
ATOM 550 C CA . ARG A 1 74 ? -19.386 7.553 7.642 1.00 74.94 74 ARG A CA 1
ATOM 551 C C . ARG A 1 74 ? -20.219 6.426 7.026 1.00 74.94 74 ARG A C 1
ATOM 553 O O . ARG A 1 74 ? -20.466 6.455 5.827 1.00 74.94 74 ARG A O 1
ATOM 560 N N . PHE A 1 75 ? -20.668 5.472 7.838 1.00 68.25 75 PHE A N 1
ATOM 561 C CA . PHE A 1 75 ? -21.558 4.382 7.423 1.00 68.25 75 PHE A CA 1
ATOM 562 C C . PHE A 1 75 ? -23.055 4.721 7.557 1.00 68.25 75 PHE A C 1
ATOM 564 O O . PHE A 1 75 ? -23.896 3.856 7.333 1.00 68.25 75 PHE A O 1
ATOM 571 N N . GLY A 1 76 ? -23.407 5.962 7.920 1.00 73.38 76 GLY A N 1
ATOM 572 C CA . GLY A 1 76 ? -24.801 6.392 8.101 1.00 73.38 76 GLY A CA 1
ATOM 573 C C . GLY A 1 76 ? -25.472 5.871 9.379 1.00 73.38 76 GLY A C 1
ATOM 574 O O . GLY A 1 76 ? -26.680 5.997 9.539 1.00 73.38 76 GLY A O 1
ATOM 575 N N . LEU A 1 77 ? -24.699 5.303 10.303 1.00 70.56 77 LEU A N 1
ATOM 576 C CA . LEU A 1 77 ? -25.149 4.737 11.572 1.00 70.56 77 LEU A CA 1
ATOM 577 C C . LEU A 1 77 ? -24.854 5.713 12.723 1.00 70.56 77 LEU A C 1
ATOM 579 O O . LEU A 1 77 ? -24.033 5.425 13.585 1.00 70.56 77 LEU A O 1
ATOM 583 N N . GLN A 1 78 ? -25.467 6.902 12.747 1.00 70.12 78 GLN A N 1
ATOM 584 C CA . GLN A 1 78 ? -25.183 7.871 13.816 1.00 70.12 78 GLN A CA 1
ATOM 585 C C . GLN A 1 78 ? -25.550 7.337 15.211 1.00 70.12 78 GLN A C 1
ATOM 587 O O . GLN A 1 78 ? -26.682 6.933 15.473 1.00 70.12 78 GLN A O 1
ATOM 592 N N . LEU A 1 79 ? -24.587 7.409 16.133 1.00 67.12 79 LEU A N 1
ATOM 593 C CA . LEU A 1 79 ? -24.804 7.103 17.545 1.00 67.12 79 LEU A CA 1
ATOM 594 C C . LEU A 1 79 ? -25.612 8.230 18.226 1.00 67.12 79 LEU A C 1
ATOM 596 O O . LEU A 1 79 ? -25.251 9.402 18.073 1.00 67.12 79 LEU A O 1
ATOM 600 N N . PRO A 1 80 ? -26.661 7.912 19.011 1.00 69.56 80 PRO A N 1
ATOM 601 C CA . PRO A 1 80 ? -27.425 8.909 19.760 1.00 69.56 80 PRO A CA 1
ATOM 602 C C . PRO A 1 80 ? -26.571 9.662 20.791 1.00 69.56 80 PRO A C 1
ATOM 604 O O . PRO A 1 80 ? -25.599 9.133 21.340 1.00 69.56 80 PRO A O 1
ATOM 607 N N . ALA A 1 81 ? -26.949 10.907 21.092 1.00 72.75 81 ALA A N 1
ATOM 608 C CA . ALA A 1 81 ? -26.256 11.721 22.088 1.00 72.75 81 ALA A CA 1
ATOM 609 C C . ALA A 1 81 ? -26.298 11.053 23.477 1.00 72.75 81 ALA A C 1
ATOM 611 O O . ALA A 1 81 ? -27.341 10.582 23.918 1.00 72.75 81 ALA A O 1
ATOM 612 N N . GLY A 1 82 ? -25.152 11.008 24.163 1.00 69.62 82 GLY A N 1
ATOM 613 C CA . GLY A 1 82 ? -25.031 10.404 25.497 1.00 69.62 82 GLY A CA 1
ATOM 614 C C . GLY A 1 82 ? -24.845 8.882 25.516 1.00 69.62 82 GLY A C 1
ATOM 615 O O . GLY A 1 82 ? -24.573 8.331 26.579 1.00 69.62 82 GLY A O 1
ATOM 616 N N . VAL A 1 83 ? -24.915 8.197 24.369 1.00 64.94 83 VAL A N 1
ATOM 617 C CA . VAL A 1 83 ? -24.589 6.767 24.293 1.00 64.94 83 VAL A CA 1
ATOM 618 C C . VAL A 1 83 ? -23.073 6.597 24.320 1.00 64.94 83 VAL A C 1
ATOM 620 O O . VAL A 1 83 ? -22.366 7.045 23.413 1.00 64.94 83 VAL A O 1
ATOM 623 N N . ASN A 1 84 ? -22.577 5.941 25.369 1.00 64.88 84 ASN A N 1
ATOM 624 C CA . ASN A 1 84 ? -21.214 5.433 25.428 1.00 64.88 84 ASN A CA 1
ATOM 625 C C . ASN A 1 84 ? -21.265 3.932 25.101 1.00 64.88 84 ASN A C 1
ATOM 627 O O . ASN A 1 84 ? -21.629 3.149 25.983 1.00 64.88 84 ASN A O 1
ATOM 631 N N . PRO A 1 85 ? -21.016 3.519 23.844 1.00 62.78 85 PRO A N 1
ATOM 632 C CA . PRO A 1 85 ? -21.004 2.106 23.500 1.00 62.78 85 PRO A CA 1
ATOM 633 C C . PRO A 1 85 ? -19.975 1.407 24.387 1.00 62.78 85 PRO A C 1
ATOM 635 O O . PRO A 1 85 ? -18.827 1.841 24.481 1.00 62.78 85 PRO A O 1
ATOM 638 N N . ALA A 1 86 ? -20.402 0.358 25.089 1.00 60.75 86 ALA A N 1
ATOM 639 C CA . ALA A 1 86 ? -19.503 -0.365 25.964 1.00 60.75 86 ALA A CA 1
ATOM 640 C C . ALA A 1 86 ? -18.612 -1.293 25.135 1.00 60.75 86 ALA A C 1
ATOM 642 O O . ALA A 1 86 ? -19.002 -2.405 24.789 1.00 60.75 86 ALA A O 1
ATOM 643 N N . LEU A 1 87 ? -17.434 -0.806 24.758 1.00 63.62 87 LEU A N 1
ATOM 644 C CA . LEU A 1 87 ? -16.568 -1.429 23.759 1.00 63.62 87 LEU A CA 1
ATOM 645 C C . LEU A 1 87 ? -15.513 -2.336 24.402 1.00 63.62 87 LEU A C 1
ATOM 647 O O . LEU A 1 87 ? -14.324 -2.206 24.141 1.00 63.62 87 LEU A O 1
ATOM 651 N N . LYS A 1 88 ? -15.963 -3.294 25.220 1.00 59.41 88 LYS A N 1
ATOM 652 C CA . LYS A 1 88 ? -15.086 -4.212 25.973 1.00 59.41 88 LYS A CA 1
ATOM 653 C C . LYS A 1 88 ? -14.154 -5.071 25.097 1.00 59.41 88 LYS A C 1
ATOM 655 O O . LYS A 1 88 ? -13.158 -5.588 25.587 1.00 59.41 88 LYS A O 1
ATOM 660 N N . ASN A 1 89 ? -14.483 -5.202 23.809 1.00 62.09 89 ASN A N 1
ATOM 661 C CA . ASN A 1 89 ? -13.824 -6.095 22.849 1.00 62.09 89 ASN A CA 1
ATOM 662 C C . ASN A 1 89 ? -13.374 -5.363 21.577 1.00 62.09 89 ASN A C 1
ATOM 664 O O . ASN A 1 89 ? -13.226 -5.986 20.527 1.00 62.09 89 ASN A O 1
ATOM 668 N N . ALA A 1 90 ? -13.219 -4.039 21.629 1.00 63.94 90 ALA A N 1
ATOM 669 C CA . ALA A 1 90 ? -12.720 -3.264 20.498 1.00 63.94 90 ALA A CA 1
ATOM 670 C C . ALA A 1 90 ? -11.484 -2.450 20.893 1.00 63.94 90 ALA A C 1
ATOM 672 O O . ALA A 1 90 ? -11.334 -2.040 22.042 1.00 63.94 90 ALA A O 1
ATOM 673 N N . ALA A 1 91 ? -10.601 -2.231 19.925 1.00 64.06 91 ALA A N 1
ATOM 674 C CA . ALA A 1 91 ? -9.387 -1.440 20.063 1.00 64.06 91 ALA A CA 1
ATOM 675 C C . ALA A 1 91 ? -9.316 -0.398 18.939 1.00 64.06 91 ALA A C 1
ATOM 677 O O . ALA A 1 91 ? -9.704 -0.663 17.793 1.00 64.06 91 ALA A O 1
ATOM 678 N N . ALA A 1 92 ? -8.845 0.803 19.273 1.00 66.00 92 ALA A N 1
ATOM 679 C CA . ALA A 1 92 ? -8.641 1.874 18.307 1.00 66.00 92 ALA A CA 1
ATOM 680 C C . ALA A 1 92 ? -7.245 1.696 17.727 1.00 66.00 92 ALA A C 1
ATOM 682 O O . ALA A 1 92 ? -6.266 1.705 18.469 1.00 66.00 92 ALA A O 1
ATOM 683 N N . VAL A 1 93 ? -7.151 1.548 16.409 1.00 65.38 93 VAL A N 1
ATOM 684 C CA . VAL A 1 93 ? -5.866 1.336 15.744 1.00 65.38 93 VAL A CA 1
ATOM 685 C C . VAL A 1 93 ? -5.584 2.466 14.769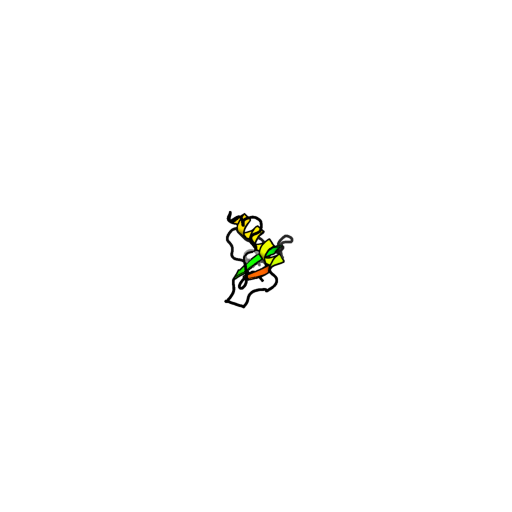 1.00 65.38 93 VAL A C 1
ATOM 687 O O . VAL A 1 93 ? -6.457 2.929 14.025 1.00 65.38 93 VAL A O 1
ATOM 690 N N . VAL A 1 94 ? -4.337 2.919 14.788 1.00 65.50 94 VAL A N 1
ATOM 691 C CA . VAL A 1 94 ? -3.779 3.743 13.721 1.00 65.50 94 VAL A CA 1
ATOM 692 C C . VAL A 1 94 ? -3.142 2.781 12.742 1.00 65.50 94 VAL A C 1
ATOM 694 O O . VAL A 1 94 ? -2.322 1.963 13.143 1.00 65.50 94 VAL A O 1
ATOM 697 N N . VAL A 1 95 ? -3.548 2.881 11.482 1.00 71.81 95 VAL A N 1
ATOM 698 C CA . VAL A 1 95 ? -2.978 2.090 10.397 1.00 71.81 95 VAL A CA 1
ATOM 699 C C . VAL A 1 95 ? -2.259 3.013 9.434 1.00 71.81 95 VAL A C 1
ATOM 701 O O . VAL A 1 95 ? -2.740 4.100 9.101 1.00 71.81 95 VAL A O 1
ATOM 704 N N . THR A 1 96 ? -1.101 2.577 8.982 1.00 71.44 96 THR A N 1
ATOM 705 C CA . THR A 1 96 ? -0.265 3.284 8.022 1.00 71.44 96 THR A CA 1
ATOM 706 C C . THR A 1 96 ? 0.013 2.382 6.831 1.00 71.44 96 THR A C 1
ATOM 708 O O . THR A 1 96 ? 0.108 1.166 6.959 1.00 71.44 96 THR A O 1
ATOM 711 N N . ALA A 1 97 ? 0.090 2.954 5.638 1.00 81.81 97 ALA A N 1
ATOM 712 C CA . ALA A 1 97 ? 0.360 2.191 4.429 1.00 81.81 97 ALA A CA 1
ATOM 713 C C . ALA A 1 97 ? 1.166 3.028 3.443 1.00 81.81 97 ALA A C 1
ATOM 715 O O . ALA A 1 97 ? 0.964 4.238 3.340 1.00 81.81 97 ALA A O 1
ATOM 716 N N . ASP A 1 98 ? 2.036 2.381 2.677 1.00 80.75 98 ASP A N 1
ATOM 717 C CA . ASP A 1 98 ? 2.752 3.026 1.583 1.00 80.75 98 ASP A CA 1
ATOM 718 C C . ASP A 1 98 ? 2.017 2.765 0.265 1.00 80.75 98 ASP A C 1
ATOM 720 O O . ASP A 1 98 ? 1.917 1.633 -0.206 1.00 80.75 98 ASP A O 1
ATOM 724 N N . LEU A 1 99 ? 1.507 3.824 -0.367 1.00 83.50 99 LEU A N 1
ATOM 725 C CA . LEU A 1 99 ? 0.888 3.745 -1.686 1.00 83.50 99 LEU A CA 1
ATOM 726 C C . LEU A 1 99 ? 1.980 3.760 -2.766 1.00 83.50 99 LEU A C 1
ATOM 728 O O . LEU A 1 99 ? 2.647 4.792 -2.922 1.00 83.50 99 LEU A O 1
ATOM 732 N N . PRO A 1 100 ? 2.171 2.672 -3.538 1.00 79.62 100 PRO A N 1
ATOM 733 C CA . PRO A 1 100 ? 3.173 2.641 -4.592 1.00 79.62 100 PRO A CA 1
ATOM 734 C C . PRO A 1 100 ? 2.828 3.622 -5.715 1.00 79.62 100 PRO A C 1
ATOM 736 O O . PRO A 1 100 ? 1.663 3.917 -6.000 1.00 79.62 100 PRO A O 1
ATOM 739 N N . ALA A 1 101 ? 3.862 4.122 -6.389 1.00 76.56 101 ALA A N 1
ATOM 740 C CA . ALA A 1 101 ? 3.679 4.992 -7.540 1.00 76.56 101 ALA A CA 1
ATOM 741 C C . ALA A 1 101 ? 2.851 4.285 -8.626 1.00 76.56 101 ALA A C 1
ATOM 743 O O . ALA A 1 101 ? 3.057 3.105 -8.912 1.00 76.56 101 ALA A O 1
ATOM 744 N N . PHE A 1 102 ? 1.938 5.030 -9.252 1.00 76.56 102 PHE A N 1
ATOM 745 C CA . PHE A 1 102 ? 1.030 4.532 -10.294 1.00 76.56 102 PHE A CA 1
ATOM 746 C C . PHE A 1 102 ? 0.041 3.444 -9.836 1.00 76.56 102 PHE A C 1
ATOM 748 O O . PHE A 1 102 ? -0.489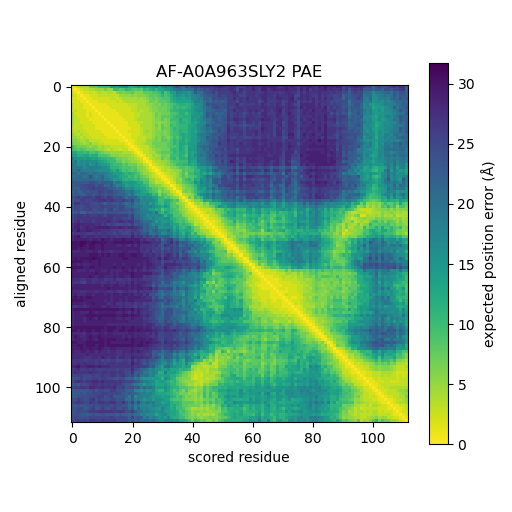 2.715 -10.680 1.00 76.56 102 PHE A O 1
ATOM 755 N N . ALA A 1 103 ? -0.240 3.345 -8.532 1.00 82.19 103 ALA A N 1
ATOM 756 C CA . ALA A 1 103 ? -1.314 2.494 -8.029 1.00 82.19 103 ALA A CA 1
ATOM 757 C C . ALA A 1 103 ? -2.652 2.832 -8.711 1.00 82.19 103 ALA A C 1
ATOM 759 O O . ALA A 1 103 ? -3.014 4.002 -8.866 1.00 82.19 103 ALA A O 1
ATOM 760 N N . LYS A 1 104 ? -3.390 1.801 -9.134 1.00 81.25 104 LYS A N 1
ATOM 761 C CA . LYS A 1 104 ? -4.700 1.957 -9.784 1.00 81.25 104 LYS A CA 1
ATOM 762 C C . LYS A 1 104 ? -5.838 1.847 -8.764 1.00 81.25 104 LYS A C 1
ATOM 764 O O . LYS A 1 104 ? -5.696 1.118 -7.781 1.00 81.25 104 LYS A O 1
ATOM 769 N N . PRO A 1 105 ? -6.996 2.489 -9.006 1.00 81.00 105 PRO A N 1
ATOM 770 C CA . PRO A 1 105 ? -8.186 2.254 -8.195 1.00 81.00 105 PRO A CA 1
ATOM 771 C C . PRO A 1 105 ? -8.520 0.756 -8.121 1.00 81.00 105 PRO A C 1
ATOM 773 O O . PRO A 1 105 ? -8.583 0.084 -9.149 1.00 81.00 105 PRO A O 1
ATOM 776 N N . GLY A 1 106 ? -8.711 0.239 -6.904 1.00 82.00 106 GLY A N 1
ATOM 777 C CA . GLY A 1 106 ? -9.006 -1.177 -6.646 1.00 82.00 106 GLY A CA 1
ATOM 778 C C . G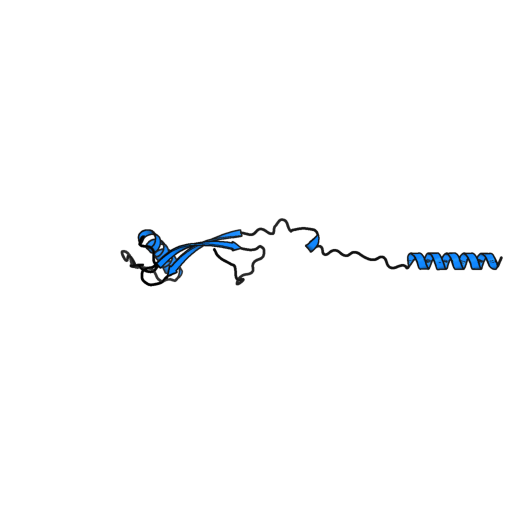LY A 1 106 ? -7.783 -2.094 -6.504 1.00 82.00 106 GLY A C 1
ATOM 779 O O . GLY A 1 106 ? -7.957 -3.285 -6.260 1.00 82.00 106 GLY A O 1
ATOM 780 N N . GLN A 1 107 ? -6.559 -1.576 -6.631 1.00 84.94 107 GLN A N 1
ATOM 781 C CA . GLN A 1 107 ? -5.342 -2.343 -6.366 1.00 84.94 107 GLN A CA 1
ATOM 782 C C . GLN A 1 107 ? -5.176 -2.595 -4.860 1.00 84.94 107 GLN A C 1
ATOM 784 O O . GLN A 1 107 ? -5.306 -1.669 -4.059 1.00 84.94 107 GLN A O 1
ATOM 789 N N . GLN A 1 108 ? -4.882 -3.842 -4.479 1.00 84.88 108 GLN A N 1
ATOM 790 C CA . GLN A 1 108 ? -4.559 -4.181 -3.092 1.00 84.88 108 GLN A CA 1
ATOM 791 C C . GLN A 1 108 ? -3.229 -3.540 -2.684 1.00 84.88 108 GLN A C 1
ATOM 793 O O . GLN A 1 108 ? -2.281 -3.507 -3.473 1.00 84.88 108 GLN A O 1
ATOM 798 N N . ILE A 1 109 ? -3.187 -3.035 -1.454 1.00 85.56 109 ILE A N 1
ATOM 799 C CA . ILE A 1 109 ? -1.993 -2.486 -0.815 1.00 85.56 109 ILE A CA 1
ATOM 800 C C . ILE A 1 109 ? -1.856 -3.101 0.574 1.00 85.56 109 ILE A C 1
ATOM 802 O O . ILE A 1 109 ? -2.864 -3.348 1.241 1.00 85.56 109 ILE A O 1
ATOM 806 N N . ASP A 1 110 ? -0.615 -3.327 0.989 1.00 82.94 110 ASP A N 1
ATOM 807 C CA . ASP A 1 110 ? -0.310 -3.815 2.328 1.00 82.94 110 ASP A CA 1
ATOM 808 C C . ASP A 1 110 ? -0.376 -2.660 3.334 1.00 82.94 110 ASP A C 1
ATOM 810 O O . ASP A 1 110 ? -0.007 -1.521 3.037 1.00 82.94 110 ASP A O 1
ATOM 814 N N . VAL A 1 111 ? -0.881 -2.962 4.528 1.00 79.50 111 VAL A N 1
ATOM 815 C CA . VAL A 1 111 ? -1.133 -1.999 5.605 1.00 79.50 111 VAL A CA 1
ATOM 816 C C . VAL A 1 111 ? -0.440 -2.503 6.869 1.00 79.50 111 VAL A C 1
ATOM 818 O O . VAL A 1 111 ? -0.470 -3.703 7.141 1.00 79.50 111 VAL A O 1
ATOM 821 N N . THR A 1 112 ? 0.190 -1.601 7.625 1.00 71.19 112 THR A N 1
ATOM 822 C CA . THR A 1 112 ? 0.851 -1.870 8.915 1.00 71.19 112 THR A CA 1
ATOM 823 C C . THR A 1 112 ? 0.264 -0.999 10.014 1.00 71.19 112 THR A C 1
ATOM 825 O O . THR A 1 112 ? 0.087 0.222 9.782 1.00 71.19 112 THR A O 1
#

Foldseek 3Di:
DVVVVVVVVVVVVVVVVVVPDDDDDPDDDPPVVDDDPPFDWDKDKDKDKDFADQQPEDPPQPVVQVSCQVVCVVVVNHDDPPDRPPRRGMYIDIKMFIHGPPDDPPDDTDID

Secondary structure (DSSP, 8-state):
-HHHHHHHHHHHHHHHHHHTSPP------GGGS---TT---EEEEEEEEEE-STT-S-S-HHHHHHHHHHHHHHTT-PPPTT-----TTEEEEEEEEEE-TTPPTT------

Radius of gyration: 36.0 Å; Cα contacts (8 Å, |Δi|>4): 108; chains: 1; bounding box: 74×23×97 Å

pLDDT: mean 74.59, std 10.22, range [58.78, 95.69]